Protein AF-A0AAW0H476-F1 (afdb_monomer_lite)

Sequence (97 aa):
MPMYCCCCLANVSLPGIGGTIPESKPFFYVNVADIESLEVEVSYVACTTEKIFEEKRELYDVYVDNQNVKTHHDHLQPLLKINSADREKYRRLNEQR

Secondary structure (DSSP, 8-state):
--HHHHHHHHT---TT--S-PPP-EEESS--GGGHHHHHT-SSEEE----GGGGG-TTS-S-EEETTEEE-S-TTTGGGGS--HHHHHHHHHHHHT-

Radius of gyration: 14.95 Å; chains: 1; bounding box: 29×33×37 Å

Foldseek 3Di:
DVVVVQVVVLPDDDPPPPDDPPRAAEAEDDDPVCQVVQQPDPHHHYHYPDPVVVVVQVSDQWDADPNDIDGPDPVCVVVPDDDPVNVVVVVVVVVVD

Structure (mmCIF, N/CA/C/O backbone):
data_AF-A0AAW0H476-F1
#
_entry.id   AF-A0AAW0H476-F1
#
loop_
_atom_site.group_PDB
_atom_site.id
_atom_site.type_symbol
_atom_site.label_atom_id
_atom_site.label_alt_id
_atom_site.label_comp_id
_atom_site.label_asym_id
_atom_site.label_entity_id
_atom_site.label_seq_id
_atom_site.pdbx_PDB_ins_code
_atom_site.Cartn_x
_atom_site.Cartn_y
_atom_site.Cartn_z
_atom_site.occupancy
_atom_site.B_iso_or_equiv
_atom_site.auth_seq_id
_atom_site.auth_comp_id
_atom_site.auth_asym_id
_atom_site.auth_atom_id
_atom_site.pdbx_PDB_model_num
ATOM 1 N N . MET A 1 1 ? -4.640 17.019 -2.743 1.00 46.09 1 MET A N 1
ATOM 2 C CA . MET A 1 1 ? -5.148 16.157 -1.652 1.00 46.09 1 MET A CA 1
ATOM 3 C C . MET A 1 1 ? -4.649 14.690 -1.637 1.00 46.09 1 MET A C 1
ATOM 5 O O . MET A 1 1 ? -5.166 13.951 -0.816 1.00 46.09 1 MET A O 1
ATOM 9 N N . PRO A 1 2 ? -3.607 14.259 -2.389 1.00 52.97 2 PRO A N 1
ATOM 10 C CA . PRO A 1 2 ? -2.899 12.986 -2.107 1.00 52.97 2 PRO A CA 1
ATOM 11 C C . PRO A 1 2 ? -1.768 13.112 -1.066 1.00 52.97 2 PRO A C 1
ATOM 13 O O . PRO A 1 2 ? -1.492 12.183 -0.314 1.00 52.97 2 PRO A O 1
ATOM 16 N N . MET A 1 3 ? -1.131 14.290 -0.998 1.00 50.50 3 MET A N 1
ATOM 17 C CA . MET A 1 3 ? 0.116 14.492 -0.246 1.00 50.50 3 MET A CA 1
ATOM 18 C C . MET A 1 3 ? -0.066 14.423 1.281 1.00 50.50 3 MET A C 1
ATOM 20 O O . MET A 1 3 ? 0.736 13.798 1.963 1.00 50.50 3 MET A O 1
ATOM 24 N N . TYR A 1 4 ? -1.168 14.964 1.816 1.00 51.25 4 TYR A N 1
ATOM 25 C CA . TYR A 1 4 ? -1.443 14.928 3.260 1.00 51.25 4 TYR A CA 1
ATOM 26 C C . TYR A 1 4 ? -1.694 13.502 3.778 1.00 51.25 4 TYR A C 1
ATOM 28 O O . TYR A 1 4 ? -1.196 13.138 4.835 1.00 51.25 4 TYR A O 1
ATOM 36 N N . CYS A 1 5 ? -2.403 12.666 3.009 1.00 54.38 5 CYS A N 1
ATOM 37 C CA . CYS A 1 5 ? -2.674 11.280 3.395 1.00 54.38 5 CYS A CA 1
ATOM 38 C C . CYS A 1 5 ? -1.384 10.444 3.439 1.00 54.38 5 CYS A C 1
ATOM 40 O O . CYS A 1 5 ? -1.147 9.755 4.427 1.00 54.38 5 CYS A O 1
ATOM 42 N N . CYS A 1 6 ? -0.510 10.585 2.436 1.00 54.75 6 CYS A N 1
ATOM 43 C CA . CYS A 1 6 ? 0.787 9.902 2.414 1.00 54.75 6 CYS A CA 1
ATOM 44 C C . CYS A 1 6 ? 1.704 10.344 3.559 1.00 54.75 6 CYS A C 1
ATOM 46 O O . CYS A 1 6 ? 2.295 9.494 4.215 1.00 54.75 6 CYS A O 1
ATOM 48 N N . CYS A 1 7 ? 1.778 11.647 3.852 1.00 54.84 7 CYS A N 1
ATOM 49 C CA . CYS A 1 7 ? 2.566 12.150 4.979 1.00 54.84 7 CYS A CA 1
ATOM 50 C C . CYS A 1 7 ? 2.018 11.679 6.332 1.00 54.84 7 CYS A C 1
ATOM 52 O O . CYS A 1 7 ? 2.796 11.419 7.244 1.00 54.84 7 CYS A O 1
ATOM 54 N N . CYS A 1 8 ? 0.695 11.552 6.482 1.00 58.59 8 CYS A N 1
ATOM 55 C CA . CYS A 1 8 ? 0.108 10.972 7.686 1.00 58.59 8 CYS A CA 1
ATOM 56 C C . CYS A 1 8 ? 0.439 9.484 7.812 1.00 58.59 8 CYS A C 1
ATOM 58 O O . CYS A 1 8 ? 0.837 9.076 8.894 1.00 58.59 8 CYS A O 1
ATOM 60 N N . LEU A 1 9 ? 0.312 8.697 6.736 1.00 62.47 9 LEU A N 1
ATOM 61 C CA . LEU A 1 9 ? 0.608 7.258 6.735 1.00 62.47 9 LEU A CA 1
ATOM 62 C C . LEU A 1 9 ? 2.083 6.969 7.036 1.00 62.47 9 LEU A C 1
ATOM 64 O O . LEU A 1 9 ? 2.367 6.132 7.886 1.00 62.47 9 LEU A O 1
ATOM 68 N N . ALA A 1 10 ? 2.999 7.710 6.410 1.00 58.88 10 ALA A N 1
ATOM 69 C CA . ALA A 1 10 ? 4.439 7.570 6.622 1.00 58.88 10 ALA A CA 1
ATOM 70 C C . ALA A 1 10 ? 4.886 7.921 8.056 1.00 58.88 10 ALA A C 1
ATOM 72 O O . ALA A 1 10 ? 5.895 7.404 8.526 1.00 58.88 10 ALA A O 1
ATOM 73 N N . ASN A 1 11 ? 4.130 8.774 8.761 1.00 52.28 11 ASN A N 1
ATOM 74 C CA . ASN A 1 11 ? 4.482 9.283 10.092 1.00 52.28 11 ASN A CA 1
ATOM 75 C C . ASN A 1 11 ? 3.688 8.645 11.251 1.00 52.28 11 ASN A C 1
ATOM 77 O O . ASN A 1 11 ? 3.781 9.126 12.384 1.00 52.28 11 ASN A O 1
ATOM 81 N N . VAL A 1 12 ? 2.887 7.590 11.030 1.00 56.03 12 VAL A N 1
ATOM 82 C CA . VAL A 1 12 ? 2.197 6.917 12.148 1.00 56.03 12 VAL A CA 1
ATOM 83 C C . VAL A 1 12 ? 3.156 5.975 12.877 1.00 56.03 12 VAL A C 1
ATOM 85 O O . VAL A 1 12 ? 3.324 4.819 12.505 1.00 56.03 12 VAL A O 1
ATOM 88 N N . SER A 1 13 ? 3.704 6.428 14.002 1.00 48.81 13 SER A N 1
ATOM 89 C CA . SER A 1 13 ? 4.248 5.526 15.024 1.00 48.81 13 SER A CA 1
ATOM 90 C C . SER A 1 13 ? 3.081 4.925 15.816 1.00 48.81 13 SER A C 1
ATOM 92 O O . SER A 1 13 ? 2.361 5.654 16.500 1.00 48.81 13 SER A O 1
ATOM 94 N N . LEU A 1 14 ? 2.839 3.614 15.721 1.00 48.81 14 LEU A N 1
ATOM 95 C CA . LEU A 1 14 ? 1.782 2.951 16.498 1.00 48.81 14 LEU A CA 1
ATOM 96 C C . LEU A 1 14 ? 2.252 2.739 17.952 1.00 48.81 14 LEU A C 1
ATOM 98 O O . LEU A 1 14 ? 3.176 1.954 18.178 1.00 48.81 14 LEU A O 1
ATOM 102 N N . PRO A 1 15 ? 1.639 3.391 18.963 1.00 42.78 15 PRO A N 1
ATOM 103 C CA . PRO A 1 15 ? 2.033 3.195 20.356 1.00 42.78 15 PRO A CA 1
ATOM 104 C C . PRO A 1 15 ? 1.693 1.766 20.798 1.00 42.78 15 PRO A C 1
ATOM 106 O O . PRO A 1 15 ? 0.547 1.340 20.673 1.00 42.78 15 PRO A O 1
ATOM 109 N N . GLY A 1 16 ? 2.675 1.032 21.327 1.00 45.69 16 GLY A N 1
ATOM 110 C CA . GLY A 1 16 ? 2.495 -0.340 21.827 1.00 45.69 16 GLY A CA 1
ATOM 111 C C . GLY A 1 16 ? 2.915 -1.451 20.861 1.00 45.69 16 GLY A C 1
ATOM 112 O O . GLY A 1 16 ? 2.997 -2.603 21.277 1.00 45.69 16 GLY A O 1
ATOM 113 N N . ILE A 1 17 ? 3.263 -1.122 19.614 1.00 50.56 17 ILE A N 1
ATOM 114 C CA . ILE A 1 17 ? 4.000 -2.027 18.727 1.00 50.56 17 ILE A CA 1
ATOM 115 C C . ILE A 1 17 ? 5.479 -1.695 18.923 1.00 50.56 17 ILE A C 1
ATOM 117 O O . ILE A 1 17 ? 6.010 -0.748 18.353 1.00 50.56 17 ILE A O 1
ATOM 121 N N . GLY A 1 18 ? 6.116 -2.414 19.848 1.00 41.31 18 GLY A N 1
ATOM 122 C CA . GLY A 1 18 ? 7.544 -2.291 20.117 1.00 41.31 18 GLY A CA 1
ATOM 123 C C . GLY A 1 18 ? 8.350 -2.710 18.893 1.00 41.31 18 GLY A C 1
ATOM 124 O O . GLY A 1 18 ? 8.522 -3.894 18.633 1.00 41.31 18 GLY A O 1
ATOM 125 N N . GLY A 1 19 ? 8.830 -1.726 18.147 1.00 43.59 19 GLY A N 1
ATOM 126 C CA . GLY A 1 19 ? 9.721 -1.900 17.012 1.00 43.59 19 GLY A CA 1
ATOM 127 C C . GLY A 1 19 ? 9.835 -0.578 16.277 1.00 43.59 19 GLY A C 1
ATOM 128 O O . GLY A 1 19 ? 8.830 0.071 16.005 1.00 43.59 19 GLY A O 1
ATOM 129 N N . THR A 1 20 ? 11.057 -0.152 15.990 1.00 47.47 20 THR A N 1
ATOM 130 C CA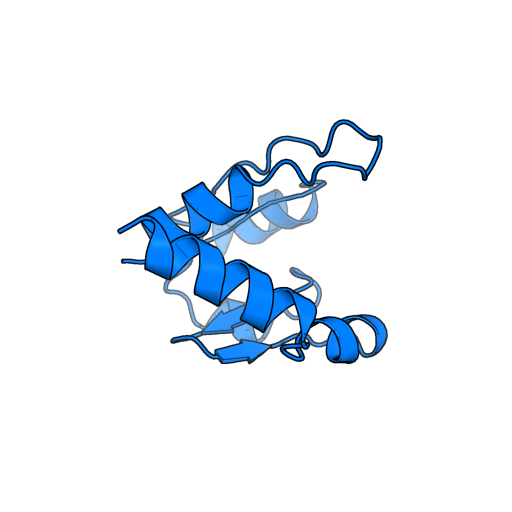 . THR A 1 20 ? 11.344 0.941 15.063 1.00 47.47 20 THR A CA 1
ATOM 131 C C . THR A 1 20 ? 10.764 0.571 13.698 1.00 47.47 20 THR A C 1
ATOM 133 O O . THR A 1 20 ? 11.423 -0.110 12.916 1.00 47.47 20 THR A O 1
ATOM 136 N N . ILE A 1 21 ? 9.507 0.939 13.434 1.00 52.03 21 ILE A N 1
ATOM 137 C CA . ILE A 1 21 ? 8.938 0.869 12.088 1.00 52.03 21 ILE A CA 1
ATOM 138 C C . ILE A 1 21 ? 9.834 1.778 11.234 1.00 52.03 21 ILE A C 1
ATOM 140 O O . ILE A 1 21 ? 9.999 2.942 11.612 1.00 52.03 21 ILE A O 1
ATOM 144 N N . PRO A 1 22 ? 10.474 1.272 10.163 1.00 54.88 22 PRO A N 1
ATOM 145 C CA . PRO A 1 22 ? 11.285 2.114 9.294 1.00 54.88 22 PRO A CA 1
ATOM 146 C C . PRO A 1 22 ? 10.421 3.274 8.805 1.00 54.88 22 PRO A C 1
ATOM 148 O O . PRO A 1 22 ? 9.283 3.042 8.386 1.00 54.88 22 PRO A O 1
ATOM 151 N N . GLU A 1 23 ? 10.932 4.506 8.886 1.00 58.97 23 GLU A N 1
ATOM 152 C CA . GLU A 1 23 ? 10.249 5.659 8.298 1.00 58.97 23 GLU A CA 1
ATOM 153 C C . GLU A 1 23 ? 9.918 5.322 6.843 1.00 58.97 23 GLU A C 1
ATOM 155 O O . GLU A 1 23 ? 10.811 5.055 6.036 1.00 58.97 23 GLU A O 1
ATOM 160 N N . SER A 1 24 ? 8.627 5.264 6.514 1.00 61.16 24 SER A N 1
ATOM 161 C CA . SER A 1 24 ? 8.204 4.926 5.160 1.00 61.16 24 SER A CA 1
ATOM 162 C C . SER A 1 24 ? 8.540 6.123 4.285 1.00 61.16 24 SER A C 1
ATOM 164 O O . SER A 1 24 ? 7.935 7.184 4.435 1.00 61.16 24 SER A O 1
ATOM 166 N N . LYS A 1 25 ? 9.512 5.995 3.383 1.00 67.62 25 LYS A N 1
ATOM 167 C CA . LYS A 1 25 ? 9.872 7.094 2.485 1.00 67.62 25 LYS A CA 1
ATOM 168 C C . LYS A 1 25 ? 8.724 7.319 1.488 1.00 67.62 25 LYS A C 1
ATOM 170 O O . LYS A 1 25 ? 8.373 6.388 0.761 1.00 67.62 25 LYS A O 1
ATOM 175 N N . PRO A 1 26 ? 8.108 8.515 1.435 1.00 77.69 26 PRO A N 1
ATOM 176 C CA . PRO A 1 26 ? 7.035 8.769 0.486 1.00 77.69 26 PRO A CA 1
ATOM 177 C C . PRO A 1 26 ? 7.599 9.101 -0.906 1.00 77.69 26 PRO A C 1
ATOM 179 O O . PRO A 1 26 ? 8.418 10.009 -1.061 1.00 77.69 26 PRO A O 1
ATOM 182 N N . PHE A 1 27 ? 7.116 8.403 -1.934 1.00 85.12 27 PHE A N 1
ATOM 183 C CA . PHE A 1 27 ? 7.438 8.615 -3.345 1.00 85.12 27 PHE A CA 1
ATOM 184 C C . PHE A 1 27 ? 6.224 9.209 -4.070 1.00 85.12 27 PHE A C 1
ATOM 186 O O . PHE A 1 27 ? 5.244 8.522 -4.325 1.00 85.12 27 PHE A O 1
ATOM 193 N N . PHE A 1 28 ? 6.243 10.500 -4.401 1.00 81.50 28 PHE A N 1
ATOM 194 C CA . PHE A 1 28 ? 5.028 11.191 -4.868 1.00 81.50 28 PHE A CA 1
ATOM 195 C C . PHE A 1 28 ? 4.778 11.155 -6.385 1.00 81.50 28 PHE A C 1
ATOM 197 O O . PHE A 1 28 ? 3.657 11.435 -6.809 1.00 81.50 28 PHE A O 1
ATOM 204 N N . TYR A 1 29 ? 5.801 10.859 -7.188 1.00 85.44 29 TYR A N 1
ATOM 205 C CA . TYR A 1 29 ? 5.763 10.953 -8.654 1.00 85.44 29 TYR A CA 1
ATOM 206 C C . TYR A 1 29 ? 6.331 9.692 -9.308 1.00 85.44 29 TYR A C 1
ATOM 208 O O . TYR A 1 29 ? 7.159 9.774 -10.212 1.00 85.44 29 TYR A O 1
ATOM 216 N N . VAL A 1 30 ? 5.912 8.533 -8.807 1.00 91.75 30 VAL A N 1
ATOM 217 C CA . VAL A 1 30 ? 6.350 7.239 -9.334 1.00 91.75 30 VAL A CA 1
ATOM 218 C C . VAL A 1 30 ? 5.755 7.026 -10.719 1.00 91.75 30 VAL A C 1
ATOM 220 O O . VAL A 1 30 ? 4.548 7.208 -10.919 1.00 91.75 30 VAL A O 1
ATOM 223 N N . ASN A 1 31 ? 6.594 6.601 -11.655 1.00 93.81 31 ASN A N 1
ATOM 224 C CA . ASN A 1 31 ? 6.191 6.136 -12.974 1.00 93.81 31 ASN A CA 1
ATOM 225 C C . ASN A 1 31 ? 6.720 4.715 -13.269 1.00 93.81 31 ASN A C 1
ATOM 227 O O . ASN A 1 31 ? 7.381 4.098 -12.434 1.00 93.81 31 ASN A O 1
ATOM 231 N N . VAL A 1 32 ? 6.440 4.182 -14.461 1.00 92.69 32 VAL A N 1
ATOM 232 C CA . VAL A 1 32 ? 6.845 2.831 -14.891 1.00 92.69 32 VAL A CA 1
ATOM 233 C C . VAL A 1 32 ? 8.351 2.592 -14.768 1.00 92.69 32 VAL A C 1
ATOM 235 O O . VAL A 1 32 ? 8.755 1.480 -14.435 1.00 92.69 32 VAL A O 1
ATOM 238 N N . ALA A 1 33 ? 9.186 3.606 -15.008 1.00 94.31 33 ALA A N 1
ATOM 239 C CA . ALA A 1 33 ? 10.639 3.471 -14.910 1.00 94.31 33 ALA A CA 1
ATOM 240 C C . ALA A 1 33 ? 11.125 3.263 -13.467 1.00 94.31 33 ALA A C 1
ATOM 242 O O . ALA A 1 33 ? 12.224 2.757 -13.262 1.00 94.31 33 ALA A O 1
ATOM 243 N N . ASP A 1 34 ? 10.307 3.611 -12.474 1.00 93.81 34 ASP A N 1
ATOM 244 C CA . ASP A 1 34 ? 10.654 3.490 -11.060 1.00 93.81 34 ASP A CA 1
ATOM 245 C C . ASP A 1 34 ? 10.265 2.123 -10.465 1.00 93.81 34 ASP A C 1
ATOM 247 O O . ASP A 1 34 ? 10.593 1.849 -9.312 1.00 93.81 34 ASP A O 1
ATOM 251 N N . ILE A 1 35 ? 9.583 1.248 -11.221 1.00 93.50 35 ILE A N 1
ATOM 252 C CA . ILE A 1 35 ? 9.088 -0.051 -10.724 1.00 93.50 35 ILE A CA 1
ATOM 253 C C . ILE A 1 35 ? 10.225 -0.906 -10.160 1.00 93.50 35 ILE A C 1
ATOM 255 O O . ILE A 1 35 ? 10.120 -1.380 -9.035 1.00 93.50 35 ILE A O 1
ATOM 259 N N . GLU A 1 36 ? 11.329 -1.050 -10.895 1.00 93.31 36 GLU A N 1
ATOM 260 C CA . GLU A 1 36 ? 12.478 -1.848 -10.441 1.00 93.31 36 GLU A CA 1
ATOM 261 C C . GLU A 1 36 ? 13.084 -1.294 -9.145 1.00 93.31 36 GLU A C 1
ATOM 263 O O . GLU A 1 36 ? 13.581 -2.044 -8.308 1.00 93.31 36 GLU A O 1
ATOM 268 N N . SER A 1 37 ? 13.017 0.027 -8.958 1.00 92.00 37 SER A N 1
ATOM 269 C CA . SER A 1 37 ? 13.479 0.664 -7.724 1.00 92.00 37 SER A CA 1
ATOM 270 C C . SER A 1 37 ? 12.516 0.414 -6.566 1.00 92.00 37 SER A C 1
ATOM 272 O O . SER A 1 37 ? 12.970 0.251 -5.443 1.00 92.00 37 SER A O 1
ATOM 274 N N . LEU A 1 38 ? 11.205 0.352 -6.816 1.00 91.19 38 LEU A N 1
ATOM 275 C CA . LEU A 1 38 ? 10.210 0.043 -5.787 1.00 91.19 38 LEU A CA 1
ATOM 276 C C . LEU A 1 38 ? 10.256 -1.419 -5.329 1.00 91.19 38 LEU A C 1
ATOM 278 O O . LEU A 1 38 ? 10.063 -1.677 -4.146 1.00 91.19 38 LEU A O 1
ATOM 282 N N . GLU A 1 39 ? 10.538 -2.365 -6.228 1.00 90.81 39 GLU A N 1
ATOM 283 C CA . GLU A 1 39 ? 10.608 -3.801 -5.897 1.00 90.81 39 GLU A CA 1
ATOM 284 C C . GLU A 1 39 ? 11.708 -4.139 -4.879 1.00 90.81 39 GLU A C 1
ATOM 286 O O . GLU A 1 39 ? 11.612 -5.143 -4.173 1.00 90.81 39 GLU A O 1
ATOM 291 N N . VAL A 1 40 ? 12.755 -3.313 -4.794 1.00 90.81 40 VAL A N 1
ATOM 292 C CA . VAL A 1 40 ? 13.869 -3.509 -3.852 1.00 90.81 40 VAL A CA 1
ATOM 293 C C . VAL A 1 40 ? 13.691 -2.758 -2.529 1.00 90.81 40 VAL A C 1
ATOM 295 O O . VAL A 1 40 ? 14.494 -2.947 -1.612 1.00 90.81 40 VAL A O 1
ATOM 298 N N . GLU A 1 41 ? 12.666 -1.913 -2.405 1.00 88.94 41 GLU A N 1
ATOM 299 C CA . GLU A 1 41 ? 12.388 -1.174 -1.173 1.00 88.94 41 GLU A CA 1
ATOM 300 C C . GLU A 1 41 ? 11.733 -2.082 -0.125 1.00 88.94 41 GLU A C 1
ATOM 302 O O . GLU A 1 41 ? 10.785 -2.814 -0.397 1.00 88.94 41 GLU A O 1
ATOM 307 N N . VAL A 1 42 ? 12.215 -2.002 1.119 1.00 85.38 42 VAL A N 1
ATOM 308 C CA . VAL A 1 42 ? 11.683 -2.806 2.238 1.00 85.38 42 VAL A CA 1
ATOM 309 C C . VAL A 1 42 ? 10.281 -2.344 2.644 1.00 85.38 42 VAL A C 1
ATOM 311 O O . VAL A 1 42 ? 9.445 -3.153 3.041 1.00 85.38 42 VAL A O 1
ATOM 314 N N . SER A 1 43 ? 10.030 -1.035 2.592 1.00 85.38 43 SER A N 1
ATOM 315 C CA . SER A 1 43 ? 8.711 -0.443 2.797 1.00 85.38 43 SER A CA 1
ATOM 316 C C . SER A 1 43 ? 8.637 0.912 2.104 1.00 85.38 43 SER A C 1
ATOM 318 O O . SER A 1 43 ? 9.587 1.697 2.128 1.00 85.38 43 SER A O 1
ATOM 320 N N . TYR A 1 44 ? 7.496 1.215 1.492 1.00 88.00 44 TYR A N 1
ATOM 321 C CA . TYR A 1 44 ? 7.310 2.490 0.815 1.00 88.00 44 TYR A CA 1
ATOM 322 C C . TYR A 1 44 ? 5.842 2.912 0.787 1.00 88.00 44 TYR A C 1
ATOM 324 O O . TYR A 1 44 ? 4.923 2.113 0.960 1.00 88.00 44 TYR A O 1
ATOM 332 N N . VAL A 1 45 ? 5.628 4.202 0.534 1.00 88.44 45 VAL A N 1
ATOM 333 C CA . VAL A 1 45 ? 4.323 4.747 0.149 1.00 88.44 45 VAL A CA 1
ATOM 334 C C . VAL A 1 45 ? 4.518 5.470 -1.172 1.00 88.44 45 VAL A C 1
ATOM 336 O O . VAL A 1 45 ? 5.306 6.409 -1.237 1.00 88.44 45 VAL A O 1
ATOM 339 N N . ALA A 1 46 ? 3.820 5.042 -2.222 1.00 90.50 46 ALA A N 1
ATOM 340 C CA . ALA A 1 46 ? 3.955 5.612 -3.557 1.00 90.50 46 ALA A CA 1
ATOM 341 C C . ALA A 1 46 ? 2.644 6.240 -4.043 1.00 90.50 46 ALA A C 1
ATOM 343 O O . ALA A 1 46 ? 1.568 5.663 -3.890 1.00 90.50 46 ALA A O 1
ATOM 344 N N . CYS A 1 47 ? 2.748 7.398 -4.688 1.00 90.88 47 CYS A N 1
ATOM 345 C CA . CYS A 1 47 ? 1.703 7.979 -5.514 1.00 90.88 47 CYS A CA 1
ATOM 346 C C . CYS A 1 47 ? 2.118 7.904 -6.978 1.00 90.88 47 CYS A C 1
ATOM 348 O O . CYS A 1 47 ? 3.237 8.264 -7.347 1.00 90.88 47 CYS A O 1
ATOM 350 N N . THR A 1 48 ? 1.167 7.519 -7.816 1.00 91.31 48 THR A N 1
ATOM 351 C CA . THR A 1 48 ? 1.303 7.526 -9.267 1.00 91.31 48 THR A CA 1
ATOM 352 C C . THR A 1 48 ? -0.011 7.975 -9.896 1.00 91.31 48 THR A C 1
ATOM 354 O O . THR A 1 48 ? -1.083 7.822 -9.307 1.00 91.31 48 THR A O 1
ATOM 357 N N . THR A 1 49 ? 0.065 8.555 -11.089 1.00 91.31 49 THR A N 1
ATOM 358 C CA . THR A 1 49 ? -1.099 8.807 -11.951 1.00 91.31 49 THR A CA 1
ATOM 359 C C . THR A 1 49 ? -1.276 7.716 -13.008 1.00 91.31 49 THR A C 1
ATOM 361 O O . THR A 1 49 ? -2.238 7.755 -13.778 1.00 91.31 49 THR A O 1
ATOM 364 N N . GLU A 1 50 ? -0.366 6.743 -13.069 1.00 92.12 50 GLU A N 1
ATOM 365 C CA . GLU A 1 50 ? -0.349 5.713 -14.097 1.00 92.12 50 GLU A CA 1
ATOM 366 C C . GLU A 1 50 ? -1.199 4.507 -13.694 1.00 92.12 50 GLU A C 1
ATOM 368 O O . GLU A 1 50 ? -0.958 3.840 -12.689 1.00 92.12 50 GLU A O 1
ATOM 373 N N . LYS A 1 51 ? -2.192 4.179 -14.525 1.00 90.38 51 LYS A N 1
ATOM 374 C CA . LYS A 1 51 ? -3.120 3.070 -14.255 1.00 90.38 51 LYS A CA 1
ATOM 375 C C . LYS A 1 51 ? -2.482 1.685 -14.313 1.00 90.38 51 LYS A C 1
ATOM 377 O O . LYS A 1 51 ? -3.025 0.754 -13.735 1.00 90.38 51 LYS A O 1
ATOM 382 N N . ILE A 1 52 ? -1.330 1.553 -14.972 1.00 93.06 52 ILE A N 1
ATOM 383 C CA . ILE A 1 52 ? -0.596 0.285 -15.100 1.00 93.06 52 ILE A CA 1
ATOM 384 C C . ILE A 1 52 ? -0.273 -0.341 -13.733 1.00 93.06 52 ILE A C 1
ATOM 386 O O . ILE A 1 52 ? -0.219 -1.561 -13.614 1.00 93.06 52 ILE A O 1
ATOM 390 N N . PHE A 1 53 ? -0.134 0.474 -12.682 1.00 93.06 53 PHE A N 1
ATOM 391 C CA . PHE A 1 53 ? 0.088 -0.012 -11.323 1.00 93.06 53 PHE A CA 1
ATOM 392 C C . PHE A 1 53 ? -1.110 -0.807 -10.775 1.00 93.06 53 PHE A C 1
ATOM 394 O O . PHE A 1 53 ? -0.901 -1.730 -10.000 1.00 93.06 53 PHE A O 1
ATOM 401 N N . GLU A 1 54 ? -2.350 -0.577 -11.219 1.00 93.00 54 GLU A N 1
ATOM 402 C CA . GLU A 1 54 ? -3.496 -1.410 -10.799 1.00 93.00 54 GLU A CA 1
ATOM 403 C C . GLU A 1 54 ? -3.337 -2.885 -11.237 1.00 93.00 54 GLU A C 1
ATOM 405 O O . GLU A 1 54 ? -3.846 -3.799 -10.589 1.00 93.00 54 GLU A O 1
ATOM 410 N N . GLU A 1 55 ? -2.580 -3.146 -12.306 1.00 93.44 55 GLU A N 1
ATOM 411 C CA . GLU A 1 55 ? -2.316 -4.499 -12.813 1.00 93.44 55 GLU A CA 1
ATOM 412 C C . GLU A 1 55 ? -1.069 -5.146 -12.183 1.00 93.44 55 GLU A C 1
ATOM 414 O O . GLU A 1 55 ? -0.922 -6.370 -12.208 1.00 93.44 55 GLU A O 1
ATOM 419 N N . LYS A 1 56 ? -0.181 -4.354 -11.570 1.00 93.75 56 LYS A N 1
ATOM 420 C CA . LYS A 1 56 ? 1.081 -4.799 -10.950 1.00 93.75 56 LYS A CA 1
ATOM 421 C C . LYS A 1 56 ? 0.877 -5.255 -9.503 1.00 93.75 56 LYS A C 1
ATOM 423 O O . LYS A 1 56 ? 1.462 -4.706 -8.579 1.00 93.75 56 LYS A O 1
ATOM 428 N N . ARG A 1 57 ? 0.031 -6.265 -9.315 1.00 92.75 57 ARG A N 1
ATOM 429 C CA . ARG A 1 57 ? -0.472 -6.701 -7.996 1.00 92.75 57 ARG A CA 1
ATOM 430 C C . ARG A 1 57 ? 0.597 -7.177 -7.013 1.00 92.75 57 ARG A C 1
ATOM 432 O O . ARG A 1 57 ? 0.373 -7.077 -5.821 1.00 92.75 57 ARG A O 1
ATOM 439 N N . GLU A 1 58 ? 1.725 -7.671 -7.515 1.00 92.25 58 GLU A N 1
ATOM 440 C CA . GLU A 1 58 ? 2.841 -8.148 -6.684 1.00 92.25 58 GLU A CA 1
ATOM 441 C C . GLU A 1 58 ? 3.751 -7.014 -6.189 1.00 92.25 58 GLU A C 1
ATOM 443 O O . GLU A 1 58 ? 4.639 -7.250 -5.379 1.00 92.25 58 GLU A O 1
ATOM 448 N N . LEU A 1 59 ? 3.563 -5.786 -6.687 1.00 93.38 59 LEU A N 1
ATOM 449 C CA . LEU A 1 59 ? 4.417 -4.654 -6.338 1.00 93.38 59 LEU A CA 1
ATOM 450 C C . LEU A 1 59 ? 4.046 -4.059 -4.971 1.00 93.38 59 LEU A C 1
ATOM 452 O O . LEU A 1 59 ? 4.900 -3.490 -4.310 1.00 93.38 59 LEU A O 1
ATOM 456 N N . TYR A 1 60 ? 2.787 -4.178 -4.541 1.00 92.88 60 TYR A N 1
ATOM 457 C CA . TYR A 1 60 ? 2.269 -3.551 -3.324 1.00 92.88 60 TYR A CA 1
ATOM 458 C C . TYR A 1 60 ? 1.319 -4.471 -2.562 1.00 92.88 60 TYR A C 1
ATOM 460 O O . TYR A 1 60 ? 0.560 -5.242 -3.141 1.00 92.88 60 TYR A O 1
ATOM 468 N N . ASP A 1 61 ? 1.242 -4.263 -1.251 1.00 92.88 61 ASP A N 1
ATOM 469 C CA . ASP A 1 61 ? 0.260 -4.941 -0.405 1.00 92.88 61 ASP A CA 1
ATOM 470 C C . ASP A 1 61 ? -1.147 -4.330 -0.522 1.00 92.88 61 ASP A C 1
ATOM 472 O O . ASP A 1 61 ? -2.170 -5.024 -0.449 1.00 92.88 61 ASP A O 1
ATOM 476 N N . VAL A 1 62 ? -1.211 -3.001 -0.671 1.00 93.19 62 VAL A N 1
ATOM 477 C CA . VAL A 1 62 ? -2.446 -2.208 -0.643 1.00 93.19 62 VAL A CA 1
ATOM 478 C C . VAL A 1 62 ? -2.439 -1.169 -1.761 1.00 93.19 62 VAL A C 1
ATOM 480 O O . VAL A 1 62 ? -1.505 -0.383 -1.893 1.00 93.19 62 VAL A O 1
ATOM 483 N N . TYR A 1 63 ? -3.533 -1.122 -2.519 1.00 93.19 63 TYR A N 1
ATOM 484 C CA . TYR A 1 63 ? -3.799 -0.123 -3.549 1.00 93.19 63 TYR A CA 1
ATOM 485 C C . TYR A 1 63 ? -4.935 0.800 -3.119 1.00 93.19 63 TYR A C 1
ATOM 487 O O . TYR A 1 63 ? -5.977 0.335 -2.651 1.00 93.19 63 TYR A O 1
ATOM 495 N N . VAL A 1 64 ? -4.758 2.108 -3.304 1.00 91.19 64 VAL A N 1
ATOM 496 C CA . VAL A 1 64 ? -5.777 3.112 -2.980 1.00 91.19 64 VAL A CA 1
ATOM 497 C C . VAL A 1 64 ? -6.128 3.902 -4.233 1.00 91.19 64 VAL A C 1
ATOM 499 O O . VAL A 1 64 ? -5.305 4.655 -4.745 1.00 91.19 64 VAL A O 1
ATOM 502 N N . ASP A 1 65 ? -7.375 3.782 -4.682 1.00 90.06 65 ASP A N 1
ATOM 503 C CA . ASP A 1 65 ? -7.916 4.546 -5.809 1.00 90.06 65 ASP A CA 1
ATOM 504 C C . ASP A 1 65 ? -9.189 5.279 -5.395 1.00 90.06 65 ASP A C 1
ATOM 506 O O . ASP A 1 65 ? -10.180 4.659 -5.024 1.00 90.06 65 ASP A O 1
ATOM 510 N N . ASN A 1 66 ? -9.162 6.611 -5.440 1.00 85.38 66 ASN A N 1
ATOM 511 C CA . ASN A 1 66 ? -10.309 7.467 -5.128 1.00 85.38 66 ASN A CA 1
ATOM 512 C C . ASN A 1 66 ? -11.075 7.050 -3.846 1.00 85.38 66 ASN A C 1
ATOM 514 O O . ASN A 1 66 ? -12.295 6.908 -3.854 1.00 85.38 66 ASN A O 1
ATOM 518 N N . GLN A 1 67 ? -10.342 6.853 -2.740 1.00 83.19 67 GLN A N 1
ATOM 519 C CA . GLN A 1 67 ? -10.830 6.365 -1.431 1.00 83.19 67 GLN A CA 1
ATOM 520 C C . GLN A 1 67 ? -11.202 4.875 -1.369 1.00 83.19 67 GLN A C 1
ATOM 522 O O . GLN A 1 67 ? -11.489 4.363 -0.288 1.00 83.19 67 GLN A O 1
ATOM 527 N N . ASN A 1 68 ? -11.163 4.158 -2.487 1.00 87.88 68 ASN A N 1
ATOM 528 C CA . ASN A 1 68 ? -11.319 2.715 -2.513 1.00 87.88 68 ASN A CA 1
ATOM 529 C C . ASN A 1 68 ? -9.989 2.047 -2.156 1.00 87.88 68 ASN A C 1
ATOM 531 O O . ASN A 1 68 ? -9.025 2.132 -2.916 1.00 87.88 68 ASN A O 1
ATOM 535 N N . VAL A 1 69 ? -9.949 1.391 -1.000 1.00 91.00 69 VAL A N 1
ATOM 536 C CA . VAL A 1 69 ? -8.781 0.644 -0.527 1.00 91.00 69 VAL A CA 1
ATOM 537 C C . VAL A 1 69 ? -8.957 -0.817 -0.920 1.00 91.00 69 VAL A C 1
ATOM 539 O O . VAL A 1 69 ? -9.937 -1.455 -0.535 1.00 91.00 69 VAL A O 1
ATOM 542 N N . LYS A 1 70 ? -8.013 -1.347 -1.693 1.00 92.06 70 LYS A N 1
ATOM 543 C CA . LYS A 1 70 ? -8.022 -2.714 -2.213 1.00 92.06 70 LYS A CA 1
ATOM 544 C C . LYS A 1 70 ? -6.728 -3.421 -1.824 1.00 92.06 70 LYS A C 1
ATOM 546 O O . LYS A 1 70 ? -5.674 -2.803 -1.725 1.00 92.06 70 LYS A O 1
ATOM 551 N N . THR A 1 71 ? -6.803 -4.732 -1.665 1.00 94.19 71 THR A N 1
ATOM 552 C CA . THR A 1 71 ? -5.637 -5.615 -1.576 1.00 94.19 71 THR A CA 1
ATOM 553 C C . THR A 1 71 ? -5.901 -6.854 -2.417 1.00 94.19 71 THR A C 1
ATOM 555 O O . THR A 1 71 ? -7.057 -7.247 -2.605 1.00 94.19 71 THR A O 1
ATOM 558 N N . HIS A 1 72 ? -4.839 -7.462 -2.934 1.00 93.25 72 HIS A N 1
ATOM 559 C CA . HIS A 1 72 ? -4.903 -8.749 -3.621 1.00 93.25 72 HIS A CA 1
ATOM 560 C C . HIS A 1 72 ? -4.540 -9.921 -2.704 1.00 93.25 72 HIS A C 1
ATOM 562 O O . HIS A 1 72 ? -4.692 -11.072 -3.104 1.00 93.25 72 HIS A O 1
ATOM 568 N N . HIS A 1 73 ? -4.132 -9.642 -1.463 1.00 92.38 73 HIS A N 1
ATOM 569 C CA . HIS A 1 73 ? -3.738 -10.657 -0.500 1.00 92.38 73 HIS A CA 1
ATOM 570 C C . HIS A 1 73 ? -4.878 -10.982 0.468 1.00 92.38 73 HIS A C 1
ATOM 572 O O . HIS A 1 73 ? -5.309 -10.142 1.262 1.00 92.38 73 HIS A O 1
ATOM 578 N N . ASP A 1 74 ? -5.334 -12.236 0.458 1.00 92.56 74 ASP A N 1
ATOM 579 C CA . ASP A 1 74 ? -6.474 -12.691 1.268 1.00 92.56 74 ASP A CA 1
ATOM 580 C C . ASP A 1 74 ? -6.290 -12.456 2.772 1.00 92.56 74 ASP A C 1
ATOM 582 O O . ASP A 1 74 ? -7.246 -12.137 3.477 1.00 92.56 74 ASP A O 1
ATOM 586 N N . HIS A 1 75 ? -5.056 -12.562 3.270 1.00 91.56 75 HIS A N 1
ATOM 587 C CA . HIS A 1 75 ? -4.746 -12.352 4.684 1.00 91.56 75 HIS A CA 1
ATOM 588 C C . HIS A 1 75 ? -4.836 -10.876 5.112 1.00 91.56 75 HIS A C 1
ATOM 590 O O . HIS A 1 75 ? -5.022 -10.603 6.298 1.00 91.56 75 HIS A O 1
ATOM 596 N N . LEU A 1 76 ? -4.767 -9.930 4.167 1.00 91.69 76 LEU A N 1
ATOM 597 C CA . LEU A 1 76 ? -4.916 -8.494 4.421 1.00 91.69 76 LEU A CA 1
ATOM 598 C C . LEU A 1 76 ? -6.368 -8.017 4.286 1.00 91.69 76 LEU A C 1
ATOM 600 O O . LEU A 1 76 ? -6.735 -7.012 4.892 1.00 91.69 76 LEU A O 1
ATOM 604 N N . GLN A 1 77 ? -7.226 -8.744 3.561 1.00 90.81 77 GLN A N 1
ATOM 605 C CA . GLN A 1 77 ? -8.644 -8.389 3.380 1.00 90.81 77 GLN A CA 1
ATOM 606 C C . GLN A 1 77 ? -9.391 -8.096 4.699 1.00 90.81 77 GLN A C 1
ATOM 608 O O . GLN A 1 77 ? -10.149 -7.122 4.751 1.00 90.81 77 GLN A O 1
ATOM 613 N N . PRO A 1 78 ? -9.209 -8.869 5.794 1.00 88.88 78 PRO A N 1
ATOM 614 C CA . PRO A 1 78 ? -9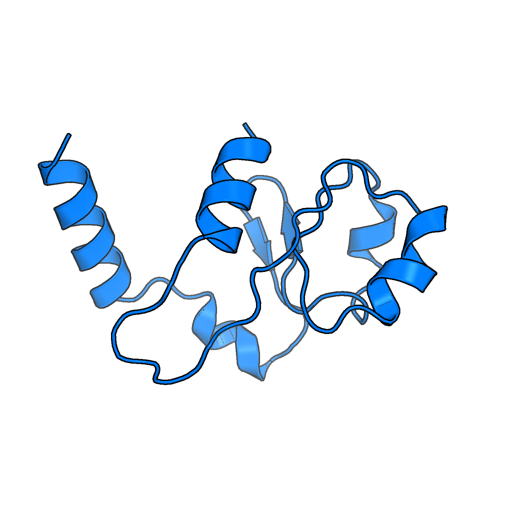.862 -8.567 7.066 1.00 88.88 78 PRO A CA 1
ATOM 615 C C . PRO A 1 78 ? -9.409 -7.238 7.680 1.00 88.88 78 PRO A C 1
ATOM 617 O O . PRO A 1 78 ? -10.206 -6.600 8.366 1.00 88.88 78 PRO A O 1
ATOM 620 N N . LEU A 1 79 ? -8.167 -6.814 7.421 1.00 88.12 79 LEU A N 1
ATOM 621 C CA . LEU A 1 79 ? -7.576 -5.587 7.965 1.00 88.12 79 LEU A CA 1
ATOM 622 C C . LEU A 1 79 ? -8.132 -4.323 7.300 1.00 88.12 79 LEU A C 1
ATOM 624 O O . LEU A 1 79 ? -8.072 -3.249 7.889 1.00 88.12 79 LEU A O 1
ATOM 628 N N . LEU A 1 80 ? -8.719 -4.445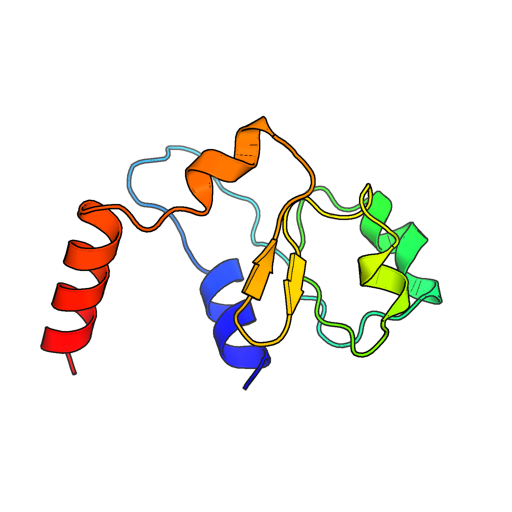 6.105 1.00 87.62 80 LEU A N 1
ATOM 629 C CA . LEU A 1 80 ? -9.356 -3.324 5.407 1.00 87.62 80 LEU A CA 1
ATOM 630 C C . LEU A 1 80 ? -10.739 -2.964 5.979 1.00 87.62 80 LEU A C 1
ATOM 632 O O . LEU A 1 80 ? -11.332 -1.954 5.595 1.00 87.62 80 LEU A O 1
ATOM 636 N N . LYS A 1 81 ? -11.291 -3.781 6.885 1.00 88.25 81 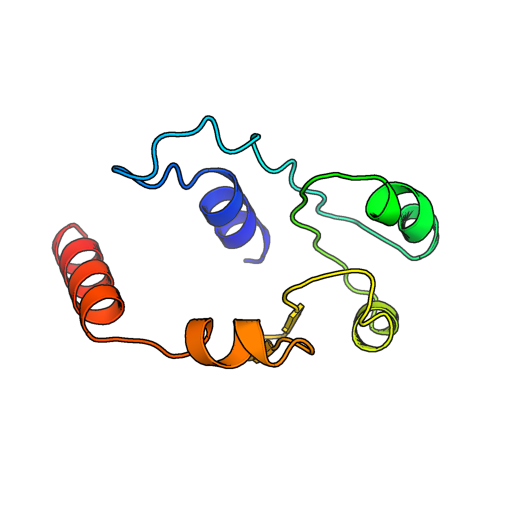LYS A N 1
ATOM 637 C CA . LYS A 1 81 ? -12.613 -3.547 7.474 1.00 88.25 81 LYS A CA 1
ATOM 638 C C . LYS A 1 81 ? -12.519 -2.604 8.667 1.00 88.25 81 LYS A C 1
ATOM 640 O O . LYS A 1 81 ? -11.891 -2.923 9.671 1.00 88.25 81 LYS A O 1
ATOM 645 N N . ILE A 1 82 ? -13.266 -1.504 8.594 1.00 87.38 82 ILE A N 1
ATOM 646 C CA . ILE A 1 82 ? -13.425 -0.563 9.707 1.00 87.38 82 ILE A CA 1
ATOM 647 C C . ILE A 1 82 ? -14.059 -1.283 10.902 1.00 87.38 82 ILE A C 1
ATOM 649 O O . ILE A 1 82 ? -15.217 -1.715 10.840 1.00 87.38 82 ILE A O 1
ATOM 653 N N . ASN A 1 83 ? -13.326 -1.353 12.006 1.00 86.06 83 ASN A N 1
ATOM 654 C CA . ASN A 1 83 ? -13.777 -1.943 13.261 1.00 86.06 83 ASN A CA 1
ATOM 655 C C . ASN A 1 83 ? -14.237 -0.867 14.271 1.00 86.06 83 ASN A C 1
ATOM 657 O O . ASN A 1 83 ? -14.309 0.330 13.979 1.00 86.06 83 ASN A O 1
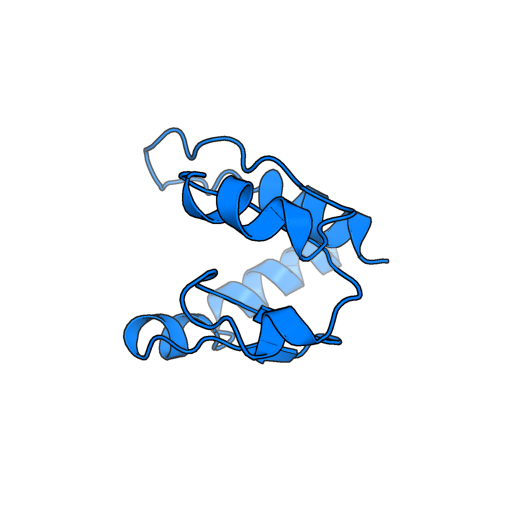ATOM 661 N N . SER A 1 84 ? -14.630 -1.298 15.472 1.00 90.56 84 SER A N 1
ATOM 662 C CA . SER A 1 84 ? -15.094 -0.397 16.535 1.00 90.56 84 SER A CA 1
ATOM 663 C C . SER A 1 84 ? -13.989 0.513 17.080 1.00 90.56 84 SER A C 1
ATOM 665 O O . SER A 1 84 ? -14.267 1.671 17.389 1.00 90.56 84 SER A O 1
ATOM 667 N N . ALA A 1 85 ? -12.748 0.028 17.162 1.00 85.56 85 ALA A N 1
ATOM 668 C CA . ALA A 1 85 ? -11.600 0.813 17.606 1.00 85.56 85 ALA A CA 1
ATOM 669 C C . ALA A 1 85 ? -11.256 1.928 16.605 1.00 85.56 85 ALA A C 1
ATOM 671 O O . ALA A 1 85 ? -10.966 3.049 17.023 1.00 85.56 85 ALA A O 1
ATOM 672 N N . ASP A 1 86 ? -11.373 1.666 15.301 1.00 85.44 86 ASP A N 1
ATOM 673 C CA . ASP A 1 86 ? -11.177 2.678 14.255 1.00 85.44 86 ASP A CA 1
ATOM 674 C C . ASP A 1 86 ? -12.197 3.814 14.386 1.00 85.44 86 ASP A C 1
ATOM 676 O O . ASP A 1 86 ? -11.842 4.994 14.355 1.00 85.44 86 ASP A O 1
ATOM 680 N N . ARG A 1 87 ? -13.475 3.464 14.596 1.00 88.88 87 ARG A N 1
ATOM 681 C CA . ARG A 1 87 ? -14.563 4.437 14.798 1.00 88.88 87 ARG A CA 1
ATOM 682 C C . ARG A 1 87 ? -14.356 5.266 16.059 1.00 88.88 87 ARG A C 1
ATOM 684 O O . ARG A 1 87 ? -14.560 6.476 16.028 1.00 88.88 87 ARG A O 1
ATOM 691 N N . GLU A 1 88 ? -13.939 4.628 17.149 1.00 88.75 88 GLU A N 1
ATOM 692 C CA . GLU A 1 88 ? -13.618 5.297 18.411 1.00 88.75 88 GLU A CA 1
ATOM 693 C C . GLU A 1 88 ? -12.459 6.284 18.234 1.00 88.75 88 GLU A C 1
ATOM 695 O O . GLU A 1 88 ? -12.559 7.443 18.639 1.00 88.75 88 GLU A O 1
ATOM 700 N N . LYS A 1 89 ? -11.375 5.850 17.581 1.00 81.19 89 LYS A N 1
ATOM 701 C CA . LYS A 1 89 ? -10.212 6.694 17.288 1.00 81.19 89 LYS A CA 1
ATOM 702 C C . LYS A 1 89 ? -10.602 7.888 16.418 1.00 81.19 89 LYS A C 1
ATOM 704 O O . LYS A 1 89 ? -10.225 9.014 16.734 1.00 81.19 89 LYS A O 1
ATOM 709 N N . TYR A 1 90 ? -11.388 7.660 15.366 1.00 82.94 90 TYR A N 1
ATOM 710 C CA . TYR A 1 90 ? -11.897 8.722 14.499 1.00 82.94 90 TYR A CA 1
ATOM 711 C C . TYR A 1 90 ? -12.765 9.725 15.267 1.00 82.94 90 TYR A C 1
ATOM 713 O O . TYR A 1 90 ? -12.580 10.932 15.120 1.00 82.94 90 TYR A O 1
ATOM 721 N N . ARG A 1 91 ? -13.668 9.245 16.135 1.00 89.44 91 ARG A N 1
ATOM 722 C CA . ARG A 1 91 ? -14.522 10.112 16.958 1.00 89.44 91 ARG A CA 1
ATOM 723 C C . ARG A 1 91 ? -13.687 11.034 17.848 1.00 89.44 91 ARG A C 1
ATOM 725 O O . ARG A 1 91 ? -13.893 12.241 17.808 1.00 89.44 91 ARG A O 1
ATOM 732 N N . ARG A 1 92 ? -12.699 10.487 18.565 1.00 84.62 92 ARG A N 1
ATOM 733 C CA . ARG A 1 92 ? -11.794 11.271 19.428 1.00 84.62 92 ARG A CA 1
ATOM 734 C C . ARG A 1 92 ? -11.006 12.326 18.659 1.00 84.62 92 ARG A C 1
ATOM 736 O O . ARG A 1 92 ? -10.799 13.418 19.171 1.00 84.62 92 ARG A O 1
ATOM 743 N N . LEU A 1 93 ? -10.562 12.007 17.441 1.00 79.25 93 LEU A N 1
ATOM 744 C CA . LEU A 1 93 ? -9.875 12.972 16.578 1.00 79.25 93 LEU A CA 1
ATOM 745 C C . LEU A 1 93 ? -10.804 14.112 16.145 1.00 79.25 93 LEU A C 1
ATOM 747 O O . LEU A 1 93 ? -10.367 15.253 16.050 1.00 79.25 93 LEU A O 1
ATOM 751 N N . ASN A 1 94 ? -12.081 13.818 15.897 1.00 77.81 94 ASN A N 1
ATOM 752 C CA . ASN A 1 94 ? -13.057 14.826 15.492 1.00 77.81 94 ASN A CA 1
ATOM 753 C C . ASN A 1 94 ? -13.507 15.728 16.655 1.00 77.81 94 ASN A C 1
ATOM 755 O O . ASN A 1 94 ? -13.877 16.870 16.423 1.00 77.81 94 ASN A O 1
ATOM 759 N N . GLU A 1 95 ? -13.457 15.234 17.895 1.00 84.12 95 GLU A N 1
ATOM 760 C CA . GLU A 1 95 ? -13.741 16.007 19.117 1.00 84.12 95 GLU A CA 1
ATOM 761 C C . GLU A 1 95 ? -12.613 16.991 19.488 1.00 84.12 95 GLU A C 1
ATOM 763 O O . GLU A 1 95 ? -12.835 17.910 20.270 1.00 84.12 95 GLU A O 1
ATOM 768 N N . GLN A 1 96 ? -11.408 16.819 18.934 1.00 71.06 96 GLN A N 1
ATOM 769 C CA . GLN A 1 96 ? -10.250 17.702 19.157 1.00 71.06 96 GLN A CA 1
ATOM 770 C C . GLN A 1 96 ? -10.165 18.871 18.1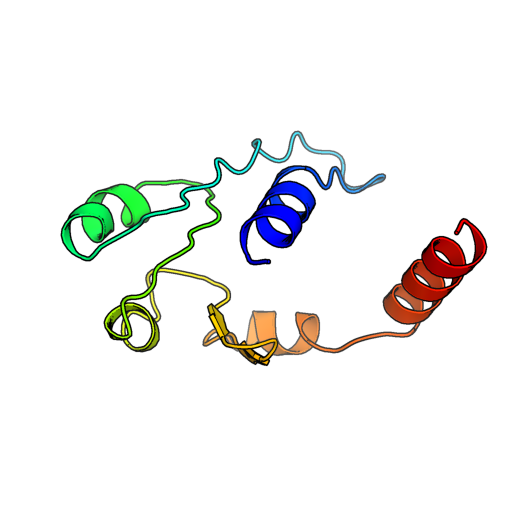59 1.00 71.06 96 GLN A C 1
ATOM 772 O O . GLN A 1 96 ? -9.152 19.572 18.123 1.00 71.06 96 GLN A O 1
ATOM 777 N N . ARG A 1 97 ? -11.187 19.051 17.320 1.00 55.16 97 ARG A N 1
ATOM 778 C CA . ARG A 1 97 ? -11.209 19.989 16.197 1.00 55.16 97 ARG A CA 1
ATOM 779 C C . ARG A 1 97 ? -12.183 21.135 16.442 1.00 55.16 97 ARG A C 1
ATOM 781 O O . ARG A 1 97 ? -11.835 22.259 16.020 1.00 55.16 97 ARG A O 1
#

pLDDT: mean 79.4, std 16.9, range [41.31, 94.31]

Organism: Myodes glareolus (NCBI:txid447135)

InterPro domains:
  IPR018626 Protein LCHN/Anr2 [PF09804] (3-74)
  IPR037516 Tripartite DENN domain [PS50211] (1-97)
  IPR051731 DENND11/AVL9 guanine nucleotide exchange factors [PTHR31017] (9-96)